Protein AF-A0A966XRR1-F1 (afdb_monomer)

pLDDT: mean 91.54, std 12.73, range [37.84, 98.69]

Nearest PDB structures (foldseek):
  6yrx-assembly1_AAA  TM=9.522E-01  e=5.426E-08  Chlorella variabilis
  6zh7-assembly1_A  TM=9.546E-01  e=6.584E-08  Chlorella variabilis
  7av4-assembly1_AAA  TM=9.551E-01  e=8.521E-08  Chlorella variabilis
  6yrv-assembly1_AAA  TM=9.331E-01  e=1.176E-07  Chlorella variabilis
  6ys1-assembly1_AAA  TM=9.066E-01  e=2.242E-07  Chlorella variabilis

Secondary structure (DSSP, 8-state):
--HHHHHHHHHHHHHHHHHHTSHHHHTT-S---SS-TT--SHHHHHHHHHHH----S----TT-B--TT-TT--B-TT-BBTT-TT-B--SGGG-SS--SS-HHHHHHHHHHHHHHHHHTPPPPPPP-TTS-----S----

Radius of gyration: 23.06 Å; Cα contacts (8 Å, |Δi|>4): 117; chains: 1; bounding box: 56×25×58 Å

Solvent-accessible surface area (backbone atoms only — not comparable to full-atom values): 8963 Å² total; per-residue (Å²): 137,55,70,65,63,52,52,52,54,43,51,47,56,52,49,50,53,55,54,48,64,32,84,91,39,34,88,78,53,90,74,76,74,76,76,45,78,87,56,74,49,70,70,50,40,43,52,47,48,71,74,70,59,79,80,91,79,75,78,59,39,84,42,16,36,40,59,92,85,44,84,84,39,41,16,37,96,84,32,33,35,70,98,47,84,99,42,69,63,72,51,47,32,33,37,73,68,86,69,103,60,76,55,64,63,58,34,51,52,44,38,56,53,45,50,31,64,74,72,70,53,77,81,78,78,88,74,75,83,83,59,78,83,79,74,69,96,80,82,78,136

Foldseek 3Di:
DDPVVLVVQLVVVVVVVVVCVDPVNVVVDPDDVPPNPVQDDSVSSSVSCVVPPDDPPQDAQQQAEDDPPPPPHQAYPLQAGPPDPPDGDQARHHHNDDDPDRCPVVSVVSNVVNVCSVVVHDDDDDDDPVPDPPPPPPDDD

Structure (mmCIF, N/CA/C/O backbone):
data_AF-A0A966XRR1-F1
#
_entry.id   AF-A0A966XRR1-F1
#
loop_
_atom_site.group_PDB
_atom_site.id
_atom_site.type_symbol
_atom_site.label_atom_id
_atom_site.label_alt_id
_atom_site.label_comp_id
_atom_site.label_asym_id
_atom_site.label_entity_id
_atom_site.label_seq_id
_atom_site.pdbx_PDB_ins_code
_atom_site.Cartn_x
_atom_site.Cartn_y
_atom_site.Cartn_z
_atom_site.occupancy
_atom_site.B_iso_or_equiv
_atom_site.auth_seq_id
_atom_site.auth_comp_id
_atom_site.auth_asym_id
_atom_site.auth_atom_id
_atom_site.pdbx_PDB_model_num
ATOM 1 N N . SER A 1 1 ? -7.524 0.819 -12.723 1.00 84.38 1 SER A N 1
ATOM 2 C CA . SER A 1 1 ? -8.240 1.317 -13.924 1.00 84.38 1 SER A CA 1
ATOM 3 C C . SER A 1 1 ? -8.458 2.823 -13.867 1.00 84.38 1 SER A C 1
ATOM 5 O O . SER A 1 1 ? -9.025 3.373 -14.807 1.00 84.38 1 SER A O 1
ATOM 7 N N . ASP A 1 2 ? -7.988 3.501 -12.817 1.00 96.56 2 ASP A N 1
ATOM 8 C CA . ASP A 1 2 ? -7.982 4.955 -12.7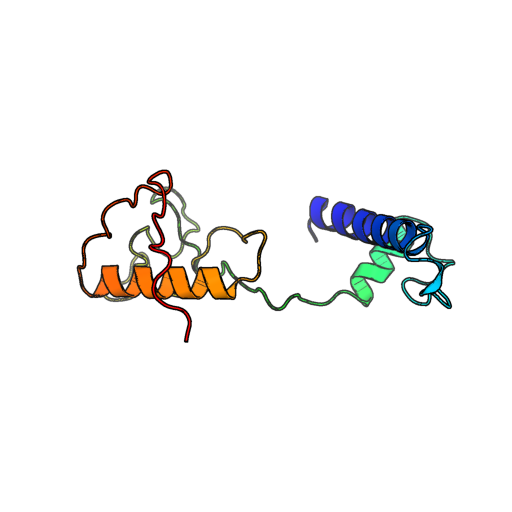50 1.00 96.56 2 ASP A CA 1
ATOM 9 C C . ASP A 1 2 ? -7.083 5.554 -13.845 1.00 96.56 2 ASP A C 1
ATOM 11 O O . ASP A 1 2 ? -6.184 4.881 -14.359 1.00 96.56 2 ASP A O 1
ATOM 15 N N . ARG A 1 3 ? -7.348 6.795 -14.262 1.00 96.62 3 ARG A N 1
ATOM 16 C CA . ARG A 1 3 ? -6.552 7.464 -15.299 1.00 96.62 3 ARG A CA 1
ATOM 17 C C . ARG A 1 3 ? -5.160 7.835 -14.790 1.00 96.62 3 ARG A C 1
ATOM 19 O O . ARG A 1 3 ? -4.208 7.726 -15.554 1.00 96.62 3 ARG A O 1
ATOM 26 N N . ILE A 1 4 ? -5.044 8.256 -13.534 1.00 97.75 4 ILE A N 1
ATOM 27 C CA . ILE A 1 4 ? -3.771 8.621 -12.911 1.00 97.75 4 ILE A CA 1
ATOM 28 C C . ILE A 1 4 ? -2.872 7.388 -12.843 1.00 97.75 4 ILE A C 1
ATOM 30 O O . ILE A 1 4 ? -1.742 7.460 -13.316 1.00 97.75 4 ILE A O 1
ATOM 34 N N . ASP A 1 5 ? -3.391 6.243 -12.385 1.00 96.56 5 ASP A N 1
ATOM 35 C CA . ASP A 1 5 ? -2.641 4.975 -12.361 1.00 96.56 5 ASP A CA 1
ATOM 36 C C . ASP A 1 5 ? -2.069 4.620 -13.740 1.00 96.56 5 ASP A C 1
ATOM 38 O O . ASP A 1 5 ? -0.917 4.208 -13.869 1.00 96.56 5 ASP A O 1
ATOM 42 N N . GLN A 1 6 ? -2.886 4.782 -14.787 1.00 97.19 6 GLN A N 1
ATOM 43 C CA . GLN A 1 6 ? -2.505 4.460 -16.162 1.00 97.19 6 GLN A CA 1
ATOM 44 C C . GLN A 1 6 ? -1.420 5.396 -16.694 1.00 97.19 6 GLN A C 1
ATOM 46 O O . GLN A 1 6 ? -0.480 4.935 -17.336 1.00 97.19 6 GLN A O 1
ATOM 51 N N . THR A 1 7 ? -1.519 6.694 -16.413 1.00 97.88 7 THR A N 1
ATOM 52 C CA . THR A 1 7 ? -0.476 7.655 -16.788 1.00 97.88 7 THR A CA 1
ATOM 53 C C . THR A 1 7 ? 0.825 7.348 -16.049 1.00 97.88 7 THR A C 1
ATOM 55 O O . THR A 1 7 ? 1.870 7.193 -16.676 1.00 97.88 7 THR A O 1
ATOM 58 N N . VAL A 1 8 ? 0.754 7.178 -14.725 1.00 97.38 8 VAL A N 1
ATOM 59 C CA . VAL A 1 8 ? 1.929 6.943 -13.876 1.00 97.38 8 VAL A CA 1
ATOM 60 C C . VAL A 1 8 ? 2.656 5.658 -14.271 1.00 97.38 8 VAL A C 1
ATOM 62 O O . VAL A 1 8 ? 3.883 5.658 -14.331 1.00 97.38 8 VAL A O 1
ATOM 65 N N . VAL A 1 9 ? 1.940 4.570 -14.586 1.00 97.00 9 VAL A N 1
ATOM 66 C CA . VAL A 1 9 ? 2.599 3.315 -14.984 1.00 97.00 9 VAL A CA 1
ATOM 67 C C . VAL A 1 9 ? 3.313 3.439 -16.334 1.00 97.00 9 VAL A C 1
ATOM 69 O O . VAL A 1 9 ? 4.419 2.922 -16.486 1.00 97.00 9 VAL A O 1
ATOM 72 N N . VAL A 1 10 ? 2.735 4.155 -17.305 1.00 97.19 10 VAL A N 1
ATOM 73 C CA . VAL A 1 10 ? 3.377 4.387 -18.610 1.00 97.19 10 VAL A CA 1
ATOM 74 C C . VAL A 1 10 ? 4.621 5.264 -18.455 1.00 97.19 10 VAL A C 1
ATOM 76 O O . VAL A 1 10 ? 5.678 4.943 -19.010 1.00 97.19 10 VAL A O 1
ATOM 79 N N . ASP A 1 11 ? 4.535 6.322 -17.652 1.00 97.81 11 ASP A N 1
ATOM 80 C CA . ASP A 1 11 ? 5.670 7.199 -17.365 1.00 97.81 11 ASP A CA 1
ATOM 81 C C . ASP A 1 11 ? 6.781 6.463 -16.608 1.00 97.81 11 ASP A C 1
ATOM 83 O O . ASP A 1 11 ? 7.958 6.623 -16.936 1.00 97.81 11 ASP A O 1
ATOM 87 N N . ALA A 1 12 ? 6.429 5.584 -15.666 1.00 96.94 12 ALA A N 1
ATOM 88 C CA . ALA A 1 12 ? 7.391 4.735 -14.972 1.00 96.94 12 ALA A CA 1
ATOM 89 C C . ALA A 1 12 ? 8.142 3.813 -15.948 1.00 96.94 12 ALA A C 1
ATOM 91 O O . ALA A 1 12 ? 9.369 3.750 -15.896 1.00 96.94 12 ALA A O 1
ATOM 92 N N . LEU A 1 13 ? 7.447 3.162 -16.892 1.00 96.25 13 LEU A N 1
ATOM 93 C CA . LEU A 1 13 ? 8.089 2.324 -17.916 1.00 96.25 13 LEU A CA 1
ATOM 94 C C . LEU A 1 13 ? 9.084 3.120 -18.775 1.00 96.25 13 LEU A C 1
ATOM 96 O O . LEU A 1 13 ? 10.184 2.640 -19.064 1.00 96.25 13 LEU A O 1
ATOM 100 N N . ARG A 1 14 ? 8.728 4.349 -19.168 1.00 95.81 14 ARG A N 1
ATOM 101 C CA . ARG A 1 14 ? 9.630 5.248 -19.908 1.00 95.81 14 ARG A CA 1
ATOM 102 C C . ARG A 1 14 ? 10.841 5.645 -19.081 1.00 95.81 14 ARG A C 1
ATOM 104 O O . ARG A 1 14 ? 11.967 5.559 -19.572 1.00 95.81 14 ARG A O 1
ATOM 111 N N . LEU A 1 15 ? 10.610 6.053 -17.837 1.00 96.69 15 LEU A N 1
ATOM 112 C CA . LEU A 1 15 ? 11.661 6.472 -16.923 1.00 96.69 15 LEU A CA 1
ATOM 113 C C . LEU A 1 15 ? 12.644 5.331 -16.661 1.00 96.69 15 LEU A C 1
ATOM 115 O O . LEU A 1 15 ? 13.850 5.542 -16.737 1.00 96.69 15 LEU A O 1
ATOM 119 N N . THR A 1 16 ? 12.156 4.112 -16.424 1.00 95.31 16 THR A N 1
ATOM 120 C CA . THR A 1 16 ? 13.014 2.937 -16.239 1.00 95.31 16 THR A CA 1
ATOM 121 C C . THR A 1 16 ? 13.893 2.687 -17.464 1.00 95.31 16 THR A C 1
ATOM 123 O O . THR A 1 16 ? 15.091 2.467 -17.306 1.00 95.31 16 THR A O 1
ATOM 126 N N . ARG A 1 17 ? 13.352 2.786 -18.687 1.00 93.31 17 ARG A N 1
ATOM 127 C CA . ARG A 1 17 ? 14.155 2.646 -19.917 1.00 93.31 17 ARG A CA 1
ATOM 128 C C . ARG A 1 17 ? 15.251 3.704 -20.018 1.00 93.31 17 ARG A C 1
ATOM 130 O O . ARG A 1 17 ? 16.401 3.362 -20.278 1.00 93.31 17 ARG A O 1
ATOM 137 N N . GLN A 1 18 ? 14.911 4.969 -19.777 1.00 94.38 18 GLN A N 1
ATOM 138 C CA . GLN A 1 18 ? 15.884 6.065 -19.789 1.00 94.38 18 GLN A CA 1
ATOM 139 C C . GLN A 1 18 ? 16.966 5.866 -18.723 1.00 94.38 18 GLN A C 1
ATOM 141 O O . GLN A 1 18 ? 18.149 6.049 -19.000 1.00 94.38 18 GLN A O 1
ATOM 146 N N . LEU A 1 19 ? 16.573 5.434 -17.521 1.00 96.25 19 LEU A N 1
ATOM 147 C CA . LEU A 1 19 ? 17.484 5.173 -16.412 1.00 96.25 19 LEU A CA 1
ATOM 148 C C . LEU A 1 19 ? 18.488 4.069 -16.765 1.00 96.25 19 LEU A C 1
ATOM 150 O O . LEU A 1 19 ? 19.690 4.250 -16.578 1.00 96.25 19 LEU A O 1
ATOM 154 N N . LEU A 1 20 ? 18.020 2.959 -17.337 1.00 95.12 20 LEU A N 1
ATOM 155 C CA . LEU A 1 20 ? 18.871 1.842 -17.760 1.00 95.12 20 LEU A CA 1
ATOM 156 C C . LEU A 1 20 ? 19.872 2.228 -18.864 1.00 95.12 20 LEU A C 1
ATOM 158 O O . LEU A 1 20 ? 20.939 1.627 -18.953 1.00 95.12 20 LEU A O 1
ATOM 162 N N . GLN A 1 21 ? 19.569 3.255 -19.663 1.00 93.19 21 GLN A N 1
ATOM 163 C CA . GLN A 1 21 ? 20.458 3.789 -20.704 1.00 93.19 21 GLN A CA 1
ATOM 164 C C . GLN A 1 21 ? 21.472 4.823 -20.186 1.00 93.19 21 GLN A C 1
ATOM 166 O O . GLN A 1 21 ? 22.329 5.279 -20.945 1.00 93.19 21 GLN A O 1
ATOM 171 N N . THR A 1 22 ? 21.415 5.206 -18.907 1.00 97.31 22 THR A N 1
ATOM 172 C CA . THR A 1 22 ? 22.395 6.140 -18.334 1.00 97.31 22 THR A CA 1
ATOM 173 C C . THR A 1 22 ? 23.808 5.539 -18.337 1.00 97.31 22 THR A C 1
ATOM 175 O O . THR A 1 22 ? 23.954 4.332 -18.139 1.00 97.31 22 THR A O 1
ATOM 178 N N . PRO A 1 23 ? 24.884 6.345 -18.475 1.00 97.38 23 PRO A N 1
ATOM 179 C CA . PRO A 1 23 ? 26.258 5.826 -18.545 1.00 97.38 23 PRO A CA 1
ATOM 180 C C . PRO A 1 23 ? 26.670 4.935 -17.362 1.00 97.38 23 PRO A C 1
ATOM 182 O O . PRO A 1 23 ? 27.476 4.020 -17.522 1.00 97.38 23 PRO A O 1
ATOM 185 N N . ALA A 1 24 ? 26.109 5.186 -16.175 1.00 97.50 24 ALA A N 1
ATOM 186 C CA . ALA A 1 24 ? 26.391 4.406 -14.973 1.00 97.50 24 ALA A CA 1
ATOM 187 C C . ALA A 1 24 ? 25.813 2.981 -15.032 1.00 97.50 24 ALA A C 1
ATOM 189 O O . ALA A 1 24 ? 26.417 2.058 -14.480 1.00 97.50 24 ALA A O 1
ATOM 190 N N . LEU A 1 25 ? 24.666 2.803 -15.699 1.00 97.12 25 LEU A N 1
ATOM 191 C CA . LEU A 1 25 ? 23.946 1.531 -15.777 1.00 97.12 25 LEU A CA 1
ATOM 192 C C . LEU A 1 25 ? 24.142 0.806 -17.110 1.00 97.12 25 LEU A C 1
ATOM 194 O O . LEU A 1 25 ? 24.153 -0.421 -17.112 1.00 97.12 25 LEU A O 1
ATOM 198 N N . ALA A 1 26 ? 24.385 1.529 -18.206 1.00 95.81 26 ALA A N 1
ATOM 199 C CA . ALA A 1 26 ? 24.453 0.976 -19.561 1.00 95.81 26 ALA A CA 1
ATOM 200 C C . ALA A 1 26 ? 25.444 -0.192 -19.699 1.00 95.81 26 ALA A C 1
ATOM 202 O O . ALA A 1 26 ? 25.178 -1.146 -20.419 1.00 95.81 26 ALA A O 1
ATOM 203 N N . ARG A 1 27 ? 26.560 -0.172 -18.956 1.00 95.81 27 ARG A N 1
ATOM 204 C CA . ARG A 1 27 ? 27.555 -1.263 -18.957 1.00 95.81 27 ARG A CA 1
ATOM 205 C C . ARG A 1 27 ? 27.058 -2.590 -18.364 1.00 95.81 27 ARG A C 1
ATOM 207 O O . ARG A 1 27 ? 27.712 -3.606 -18.556 1.00 95.81 27 ARG A O 1
ATOM 214 N N . TYR A 1 28 ? 25.961 -2.571 -17.607 1.00 96.44 28 TYR A N 1
ATOM 215 C CA . TYR A 1 28 ? 25.340 -3.754 -17.002 1.00 96.44 28 TYR A CA 1
ATOM 216 C C . TYR A 1 28 ? 24.113 -4.240 -17.785 1.00 96.44 28 TYR A C 1
ATOM 218 O O . TYR A 1 28 ? 23.519 -5.251 -17.418 1.00 96.44 28 TYR A O 1
ATOM 226 N N . VAL A 1 29 ? 23.713 -3.522 -18.837 1.00 95.12 29 VAL A N 1
ATOM 227 C CA . VAL A 1 29 ? 22.538 -3.842 -19.648 1.00 95.12 29 VAL A CA 1
ATOM 228 C C . VAL A 1 29 ? 23.005 -4.487 -20.945 1.00 95.12 29 VAL A C 1
ATOM 230 O O . VAL A 1 29 ? 23.562 -3.821 -21.810 1.00 95.12 29 VAL A O 1
ATOM 233 N N . GLU A 1 30 ? 22.764 -5.787 -21.089 1.00 94.56 30 GLU A N 1
ATOM 234 C CA . GLU A 1 30 ? 23.048 -6.502 -22.338 1.00 94.56 30 GLU A CA 1
ATOM 235 C C . GLU A 1 30 ? 22.019 -6.153 -23.421 1.00 94.56 30 GLU A C 1
ATOM 237 O O . GLU A 1 30 ? 22.366 -5.768 -24.535 1.00 94.56 30 GLU A O 1
ATOM 242 N N . SER A 1 31 ? 20.733 -6.276 -23.092 1.00 91.31 31 SER A N 1
ATOM 243 C CA . SER A 1 31 ? 19.634 -5.936 -23.990 1.00 91.31 31 SER A CA 1
ATOM 244 C C . SER A 1 31 ? 18.350 -5.665 -23.207 1.00 91.31 31 SER A C 1
ATOM 246 O O . SER A 1 31 ? 18.174 -6.123 -22.077 1.00 91.31 31 SER A O 1
ATOM 248 N N . GLN A 1 32 ? 17.437 -4.905 -23.811 1.00 88.81 32 GLN A N 1
ATOM 249 C CA . GLN A 1 32 ? 16.106 -4.679 -23.259 1.00 88.81 32 GLN A CA 1
ATOM 250 C C . GLN A 1 32 ? 15.138 -5.726 -23.810 1.00 88.81 32 GLN A C 1
ATOM 252 O O . GLN A 1 32 ? 14.826 -5.723 -24.998 1.00 88.81 32 GLN A O 1
ATOM 257 N N . THR A 1 33 ? 14.606 -6.573 -22.936 1.00 91.12 33 THR A N 1
ATOM 258 C CA . THR A 1 33 ? 13.621 -7.603 -23.304 1.00 91.12 33 THR A CA 1
ATOM 259 C C . THR A 1 33 ? 12.188 -7.216 -22.936 1.00 91.12 33 THR A C 1
ATOM 261 O O . THR A 1 33 ? 11.238 -7.781 -23.471 1.00 91.12 33 THR A O 1
ATOM 264 N N . SER A 1 34 ? 12.013 -6.261 -22.015 1.00 91.00 34 SER A N 1
ATOM 265 C CA . SER A 1 34 ? 10.740 -6.048 -21.332 1.00 91.00 34 SER A CA 1
ATOM 266 C C . SER A 1 34 ? 10.577 -4.600 -20.833 1.00 91.00 34 SER A C 1
ATOM 268 O O . SER A 1 34 ? 11.383 -4.164 -20.011 1.00 91.00 34 SER A O 1
ATOM 270 N N . PRO A 1 35 ? 9.560 -3.838 -21.290 1.00 93.44 35 PRO A N 1
ATOM 271 C CA . PRO A 1 35 ? 8.719 -4.128 -22.454 1.00 93.44 35 PRO A CA 1
ATOM 272 C C . PRO A 1 35 ? 9.565 -4.198 -23.739 1.00 93.44 35 PRO A C 1
ATOM 274 O O . PRO A 1 35 ? 10.600 -3.521 -23.795 1.00 93.44 35 PRO A O 1
ATOM 277 N N . PRO A 1 36 ? 9.138 -4.935 -24.781 1.00 91.81 36 PRO A N 1
ATOM 278 C CA . PRO A 1 36 ? 9.894 -5.054 -26.030 1.00 91.81 36 PRO A CA 1
ATOM 279 C C . PRO A 1 36 ? 10.269 -3.686 -26.637 1.00 91.81 36 PRO A C 1
ATOM 281 O O . PRO A 1 36 ? 9.482 -2.741 -26.501 1.00 91.81 36 PRO A O 1
ATOM 284 N N . PRO A 1 37 ? 11.453 -3.523 -27.258 1.00 90.31 37 PRO A N 1
ATOM 285 C CA . PRO A 1 37 ? 11.918 -2.235 -27.790 1.00 90.31 37 PRO A CA 1
ATOM 286 C C . PRO A 1 37 ? 10.962 -1.567 -28.787 1.00 90.31 37 PRO A C 1
ATOM 288 O O . PRO A 1 37 ? 10.882 -0.344 -28.827 1.00 90.31 37 PRO A O 1
ATOM 291 N N . GLU A 1 38 ? 10.218 -2.359 -29.556 1.00 91.94 38 GLU A N 1
ATOM 292 C CA . GLU A 1 38 ? 9.216 -1.913 -30.524 1.00 91.94 38 GLU A CA 1
ATOM 293 C C . GLU A 1 38 ? 7.963 -1.304 -29.879 1.00 91.94 38 GLU A C 1
ATOM 295 O O . GLU A 1 38 ? 7.246 -0.545 -30.526 1.00 91.94 38 GLU A O 1
ATOM 300 N N . CYS A 1 39 ? 7.711 -1.595 -28.600 1.00 93.94 39 CYS A N 1
ATOM 301 C CA . CYS A 1 39 ? 6.602 -1.035 -27.839 1.00 93.94 39 CYS A CA 1
ATOM 302 C C . CYS A 1 39 ? 6.974 0.381 -27.379 1.00 93.94 39 CYS A C 1
ATOM 304 O O . CYS A 1 39 ? 7.689 0.547 -26.383 1.00 93.94 39 CYS A O 1
ATOM 306 N N . VAL A 1 40 ? 6.540 1.402 -28.124 1.00 91.06 40 VAL A N 1
ATOM 307 C CA . VAL A 1 40 ? 6.965 2.806 -27.928 1.00 91.06 40 VAL A CA 1
ATOM 308 C C . VAL A 1 40 ? 5.804 3.774 -27.728 1.00 91.06 40 VAL A C 1
ATOM 310 O O . VAL A 1 40 ? 5.990 4.822 -27.101 1.00 91.06 40 VAL A O 1
ATOM 313 N N . LYS A 1 41 ? 4.613 3.448 -28.240 1.00 96.81 41 LYS A N 1
ATOM 314 C CA . LYS A 1 41 ? 3.426 4.296 -28.085 1.00 96.81 41 LYS A CA 1
ATOM 315 C C . LYS A 1 41 ? 2.808 4.109 -26.703 1.00 96.81 41 LYS A C 1
ATOM 317 O O . LYS A 1 41 ? 2.906 3.035 -26.116 1.00 96.81 41 LYS A O 1
ATOM 322 N N . ASP A 1 42 ? 2.123 5.142 -26.217 1.00 96.38 42 ASP A N 1
ATOM 323 C CA . ASP A 1 42 ? 1.426 5.105 -24.923 1.00 96.38 42 ASP A CA 1
ATOM 324 C C . ASP A 1 42 ? 0.470 3.916 -24.811 1.00 96.38 42 ASP A C 1
ATOM 326 O O . ASP A 1 42 ? 0.534 3.164 -23.842 1.00 96.38 42 ASP A O 1
ATOM 330 N N . ASP A 1 43 ? -0.359 3.701 -25.833 1.00 97.12 43 ASP A N 1
ATOM 331 C CA . ASP A 1 43 ? -1.349 2.621 -25.830 1.00 97.12 43 ASP A CA 1
ATOM 332 C C . ASP A 1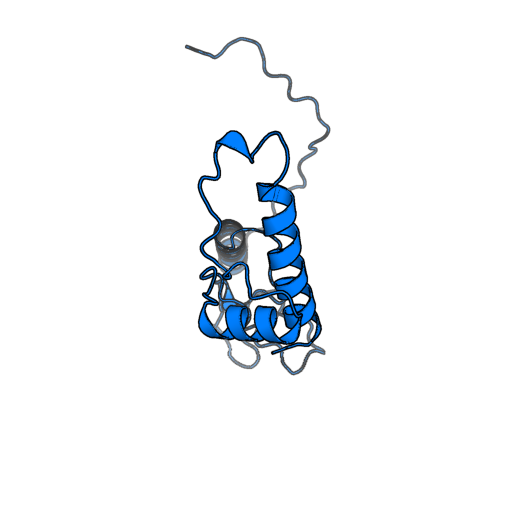 43 ? -0.700 1.229 -25.834 1.00 97.12 43 ASP A C 1
ATOM 334 O O . ASP A 1 43 ? -1.201 0.312 -25.186 1.00 97.12 43 ASP A O 1
ATOM 338 N N . GLU A 1 44 ? 0.441 1.069 -26.513 1.00 97.25 44 GLU A N 1
ATOM 339 C CA . GLU A 1 44 ? 1.197 -0.190 -26.547 1.00 97.25 44 GLU A CA 1
ATOM 340 C C . GLU A 1 44 ? 1.840 -0.476 -25.181 1.00 97.25 44 GLU A C 1
ATOM 342 O O . GLU A 1 44 ? 1.786 -1.604 -24.685 1.00 97.25 44 GLU A O 1
ATOM 347 N N . LEU A 1 45 ? 2.418 0.553 -24.550 1.00 97.06 45 LEU A N 1
ATOM 348 C CA . LEU A 1 45 ? 3.023 0.459 -23.219 1.00 97.06 45 LEU A CA 1
ATOM 349 C C . LEU A 1 45 ? 1.976 0.158 -22.152 1.00 97.06 45 LEU A C 1
ATOM 351 O O . LEU A 1 45 ? 2.212 -0.658 -21.260 1.00 97.06 45 LEU A O 1
ATOM 355 N N . LEU A 1 46 ? 0.810 0.785 -22.263 1.00 97.38 46 LEU A N 1
ATOM 356 C CA . LEU A 1 46 ? -0.307 0.557 -21.366 1.00 97.38 46 LEU A CA 1
ATOM 357 C C . LEU A 1 46 ? -0.904 -0.845 -21.542 1.00 97.38 46 LEU A C 1
ATOM 3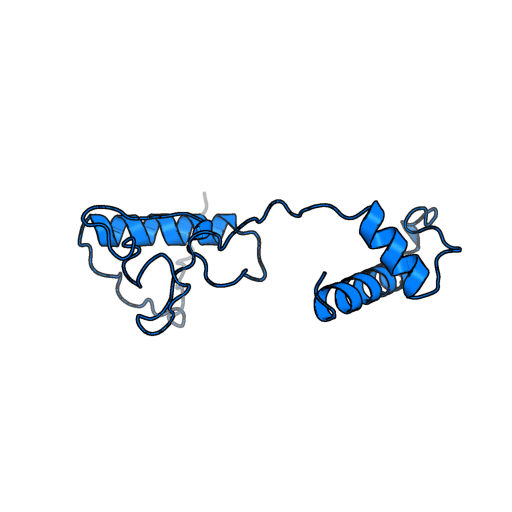59 O O . LEU A 1 46 ? -1.193 -1.513 -20.549 1.00 97.38 46 LEU A O 1
ATOM 363 N N . ASP A 1 47 ? -1.069 -1.315 -22.780 1.00 96.94 47 ASP A N 1
ATOM 364 C CA . ASP A 1 47 ? -1.511 -2.686 -23.057 1.00 96.94 47 ASP A CA 1
ATOM 365 C C . ASP A 1 47 ? -0.511 -3.715 -22.514 1.00 96.94 47 ASP A C 1
ATOM 367 O O . ASP A 1 47 ? -0.892 -4.682 -21.851 1.00 96.94 47 ASP A O 1
ATOM 371 N N . TYR A 1 48 ? 0.788 -3.466 -22.700 1.00 96.50 48 TYR A N 1
ATOM 372 C CA . TYR A 1 48 ? 1.837 -4.262 -22.077 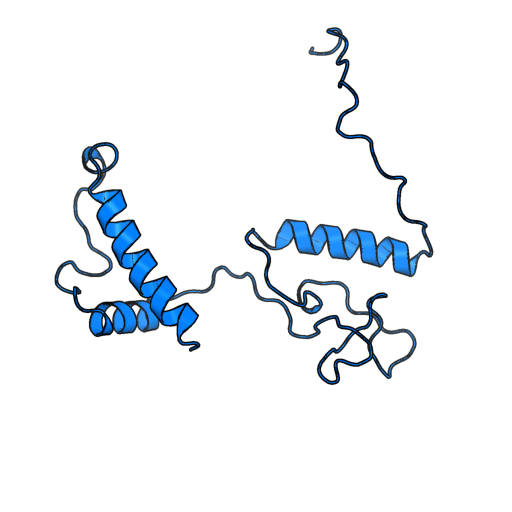1.00 96.50 48 TYR A CA 1
ATOM 373 C C . TYR A 1 48 ? 1.690 -4.283 -20.546 1.00 96.50 48 TYR A C 1
ATOM 375 O O . TYR A 1 48 ? 1.580 -5.368 -19.976 1.00 96.50 48 TYR A O 1
ATOM 383 N N . ALA A 1 49 ? 1.592 -3.117 -19.896 1.00 95.81 49 ALA A N 1
ATOM 384 C CA . ALA A 1 49 ? 1.458 -3.007 -18.442 1.00 95.81 49 ALA A CA 1
ATOM 385 C C . ALA A 1 49 ? 0.227 -3.752 -17.900 1.00 95.81 49 ALA A C 1
ATOM 387 O O . ALA A 1 49 ? 0.289 -4.351 -16.829 1.00 95.81 49 ALA A O 1
ATOM 388 N N . ARG A 1 50 ? -0.887 -3.766 -18.642 1.00 95.81 50 ARG A N 1
ATOM 389 C CA . ARG A 1 50 ? -2.098 -4.515 -18.269 1.00 95.81 50 ARG A CA 1
ATOM 390 C C . ARG A 1 50 ? -1.900 -6.029 -18.324 1.00 95.81 50 ARG A C 1
ATOM 392 O O . ARG A 1 50 ? -2.469 -6.732 -17.497 1.00 95.81 50 ARG A O 1
ATOM 399 N N . ARG A 1 51 ? -1.120 -6.532 -19.285 1.00 96.06 51 ARG A N 1
ATOM 400 C CA . ARG A 1 51 ? -0.862 -7.974 -19.445 1.00 96.06 51 ARG A CA 1
ATOM 401 C C . ARG A 1 51 ? 0.228 -8.498 -18.518 1.00 96.06 51 ARG A C 1
ATOM 403 O O . ARG A 1 51 ? 0.162 -9.651 -18.111 1.00 96.06 51 ARG A O 1
ATOM 410 N N . SER A 1 52 ? 1.240 -7.683 -18.237 1.00 94.81 52 SER A N 1
ATOM 411 C CA . SER A 1 52 ? 2.410 -8.081 -17.447 1.00 94.81 52 SER A CA 1
ATOM 412 C C . SER A 1 52 ? 2.362 -7.602 -15.998 1.00 94.81 52 SER A C 1
ATOM 414 O O . SER A 1 52 ? 3.231 -7.972 -15.209 1.00 94.81 52 SER A O 1
ATOM 416 N N . GLY A 1 53 ? 1.409 -6.731 -15.662 1.00 91.94 53 GLY A N 1
ATOM 417 C CA . GLY A 1 53 ? 1.269 -6.151 -14.336 1.00 91.94 53 GLY A CA 1
ATOM 418 C C . GLY A 1 53 ? 1.107 -7.220 -13.262 1.00 91.94 53 GLY A C 1
ATOM 419 O O . GLY A 1 53 ? 0.461 -8.246 -13.465 1.00 91.94 53 GLY A O 1
ATOM 420 N N . ASN A 1 54 ? 1.690 -6.958 -12.098 1.00 93.88 54 ASN A N 1
ATOM 421 C CA . ASN A 1 54 ? 1.552 -7.794 -10.916 1.00 93.88 54 ASN A CA 1
ATOM 422 C C . ASN A 1 54 ? 1.244 -6.911 -9.704 1.00 93.88 54 ASN A C 1
ATOM 424 O O . ASN A 1 54 ? 1.310 -5.683 -9.769 1.00 93.88 54 ASN A O 1
ATOM 428 N N . THR A 1 55 ? 0.907 -7.540 -8.589 1.00 92.94 55 THR A N 1
ATOM 429 C CA . THR A 1 55 ? 0.737 -6.859 -7.314 1.00 92.94 55 THR A CA 1
ATOM 430 C C . THR A 1 55 ? 2.066 -6.766 -6.571 1.00 92.94 55 THR A C 1
ATOM 432 O O . THR A 1 55 ? 2.869 -7.698 -6.579 1.00 92.94 55 THR A O 1
ATOM 435 N N . SER A 1 56 ? 2.262 -5.662 -5.852 1.00 92.50 56 SER A N 1
ATOM 436 C CA . SER A 1 56 ? 3.306 -5.552 -4.825 1.00 92.50 56 SER A CA 1
ATOM 437 C C . SER A 1 56 ? 2.932 -6.289 -3.531 1.00 92.50 56 SER A C 1
ATOM 439 O O . SER A 1 56 ? 3.663 -6.210 -2.554 1.00 92.50 56 SER A O 1
ATOM 441 N N . TYR A 1 57 ? 1.785 -6.981 -3.504 1.00 94.38 57 TYR A N 1
ATOM 442 C CA . TYR A 1 57 ? 1.240 -7.711 -2.352 1.00 94.38 57 TYR A CA 1
ATOM 443 C C . TYR A 1 57 ? 0.896 -6.824 -1.143 1.00 94.38 57 TYR A C 1
ATOM 445 O O . TYR A 1 57 ? 0.771 -7.300 -0.019 1.00 94.38 57 TYR A O 1
ATOM 453 N N . HIS A 1 58 ? 0.667 -5.531 -1.378 1.00 95.94 58 HIS A N 1
ATOM 454 C CA . HIS A 1 58 ? 0.297 -4.543 -0.362 1.00 95.94 58 HIS A CA 1
ATOM 455 C C . HIS A 1 58 ? -1.207 -4.225 -0.392 1.00 95.94 58 HIS A C 1
ATOM 457 O O . HIS A 1 58 ? -1.607 -3.085 -0.613 1.00 95.94 58 HIS A O 1
ATOM 463 N N . ILE A 1 59 ? -2.056 -5.241 -0.211 1.00 95.25 59 ILE A N 1
ATOM 464 C CA . ILE A 1 59 ? -3.516 -5.057 -0.185 1.00 95.25 59 ILE A CA 1
ATOM 465 C C . ILE A 1 59 ? -3.947 -4.459 1.163 1.00 95.25 59 ILE A C 1
ATOM 467 O O . ILE A 1 59 ? -3.506 -4.916 2.217 1.00 95.25 59 ILE A 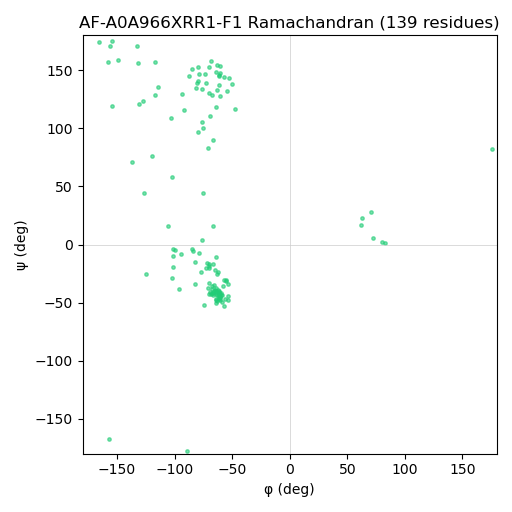O 1
ATOM 471 N N . MET A 1 60 ? -4.810 -3.441 1.129 1.00 97.12 60 MET A N 1
ATOM 472 C CA . MET A 1 60 ? -5.273 -2.694 2.304 1.00 97.12 60 MET A CA 1
ATOM 473 C C . MET A 1 60 ? -6.6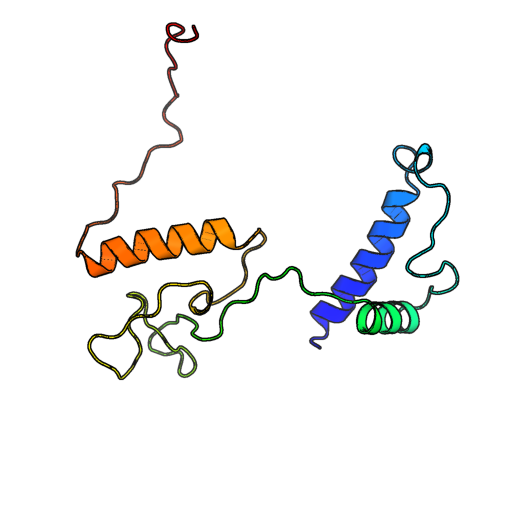54 -2.053 2.061 1.00 97.12 60 MET A C 1
ATOM 475 O O . MET A 1 60 ? -7.206 -2.144 0.965 1.00 97.12 60 MET A O 1
ATOM 479 N N . GLY A 1 61 ? -7.232 -1.432 3.094 1.00 97.00 61 GLY A N 1
ATOM 480 C CA . GLY A 1 61 ? -8.378 -0.515 2.963 1.00 97.00 61 GLY A CA 1
ATOM 481 C C . GLY A 1 61 ? -9.783 -1.124 2.870 1.00 97.00 61 GLY A C 1
ATOM 482 O O . GLY A 1 61 ? -10.764 -0.385 2.782 1.00 97.00 61 GLY A O 1
ATOM 483 N N . THR A 1 62 ? -9.940 -2.449 2.929 1.00 97.88 62 THR A N 1
ATOM 484 C CA . THR A 1 62 ? -11.259 -3.106 2.806 1.00 97.88 62 THR A CA 1
ATOM 485 C C . THR A 1 62 ? -12.195 -2.893 4.002 1.00 97.88 62 THR A C 1
ATOM 487 O O . THR A 1 62 ? -13.406 -3.052 3.863 1.00 97.88 62 THR A O 1
ATOM 490 N N . CYS A 1 63 ? -11.667 -2.500 5.164 1.00 98.19 63 CYS A N 1
ATOM 491 C CA . CYS A 1 63 ? -12.425 -2.136 6.364 1.00 98.19 63 CYS A CA 1
ATOM 492 C C . CYS A 1 63 ? -12.007 -0.750 6.870 1.00 98.19 63 CYS A C 1
ATOM 494 O O . CYS A 1 63 ? -11.793 -0.555 8.067 1.00 98.19 63 CYS A O 1
ATOM 496 N N . ARG A 1 64 ? -11.874 0.208 5.945 1.00 98.00 64 ARG A N 1
ATOM 497 C CA . ARG A 1 64 ? -11.251 1.510 6.202 1.00 98.00 64 ARG A CA 1
ATOM 498 C C . ARG A 1 64 ? -11.786 2.224 7.447 1.00 98.00 64 ARG A C 1
ATOM 500 O O . ARG A 1 64 ? -12.998 2.291 7.692 1.00 98.00 64 ARG A O 1
ATOM 507 N N . MET A 1 65 ? -10.863 2.818 8.189 1.00 98.38 65 MET A N 1
ATOM 508 C CA . MET A 1 65 ? -11.143 3.777 9.248 1.00 98.38 65 MET A CA 1
ATOM 509 C C . MET A 1 65 ? -11.576 5.118 8.648 1.00 98.38 65 MET A C 1
ATOM 511 O O . MET A 1 65 ? -11.080 5.528 7.602 1.00 98.38 65 MET A O 1
ATOM 515 N N . GLY A 1 66 ? -12.469 5.839 9.325 1.00 97.56 66 GLY A N 1
ATOM 516 C CA . GLY A 1 66 ? -12.839 7.191 8.905 1.00 97.56 66 GLY A CA 1
ATOM 517 C C . GLY A 1 66 ? -13.593 7.993 9.966 1.00 97.56 66 GLY A C 1
ATOM 518 O O . GLY A 1 66 ? -13.939 7.454 11.024 1.00 97.56 66 GLY A O 1
ATOM 519 N N . PRO A 1 67 ? -13.866 9.285 9.701 1.00 96.50 67 PRO A N 1
ATOM 520 C CA . PRO A 1 67 ? -14.646 10.150 10.587 1.00 96.50 67 PRO A CA 1
ATOM 521 C C . PRO A 1 67 ? -16.115 9.717 10.636 1.00 96.50 67 PRO A C 1
ATOM 523 O 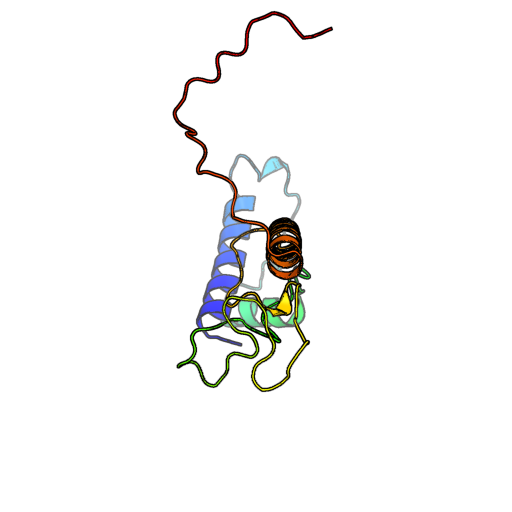O . PRO A 1 67 ? -16.609 9.074 9.710 1.00 96.50 67 PRO A O 1
ATOM 526 N N . SER A 1 68 ? -16.850 10.089 11.686 1.00 93.50 68 SER A N 1
ATOM 527 C CA . SER A 1 68 ? -18.264 9.702 11.863 1.00 93.50 68 SER A CA 1
ATOM 528 C C . SER A 1 68 ? -19.172 10.120 10.698 1.00 93.50 68 SER A C 1
ATOM 530 O O . SER A 1 68 ? -20.132 9.419 10.391 1.00 93.50 68 SER A O 1
ATOM 532 N N . ALA A 1 69 ? -18.845 11.223 10.018 1.00 96.06 69 ALA A N 1
ATOM 533 C CA . ALA A 1 69 ? -19.558 11.698 8.833 1.00 96.06 69 ALA A CA 1
ATOM 534 C C . ALA A 1 69 ? -19.300 10.854 7.566 1.00 96.06 69 ALA A C 1
ATOM 536 O O . ALA A 1 69 ? -20.103 10.899 6.634 1.00 96.06 69 ALA A O 1
ATOM 537 N N . ASP A 1 70 ? -18.210 10.077 7.512 1.00 96.62 70 ASP A N 1
ATOM 538 C CA . ASP A 1 70 ? -17.940 9.179 6.389 1.00 96.62 70 ASP A CA 1
ATOM 539 C C . ASP A 1 70 ? -18.830 7.937 6.492 1.00 96.62 70 ASP A C 1
ATOM 541 O O . ASP A 1 70 ? -18.598 7.048 7.314 1.00 96.62 70 ASP A O 1
ATOM 545 N N . ARG A 1 71 ? -19.853 7.874 5.637 1.00 95.00 71 ARG A N 1
ATOM 546 C CA . ARG A 1 71 ? -20.830 6.776 5.588 1.00 95.00 71 ARG A CA 1
ATOM 547 C C . ARG A 1 71 ? -20.259 5.460 5.064 1.00 95.00 71 ARG A C 1
ATOM 549 O O . ARG A 1 71 ? -20.902 4.432 5.234 1.00 95.00 71 ARG A O 1
ATOM 556 N N . LEU A 1 72 ? -19.108 5.497 4.401 1.00 96.00 72 LEU A N 1
ATOM 557 C CA . LEU A 1 72 ? -18.466 4.324 3.811 1.00 96.00 72 LEU A CA 1
ATOM 558 C C . LEU A 1 72 ? -17.331 3.774 4.697 1.00 96.00 72 LEU A C 1
ATOM 560 O O . LEU A 1 72 ? -16.750 2.744 4.366 1.00 96.00 72 LEU A O 1
ATOM 564 N N . ALA A 1 73 ? -17.002 4.444 5.805 1.00 98.00 73 ALA A N 1
ATOM 565 C CA . ALA A 1 73 ? -16.044 3.937 6.781 1.00 98.00 73 ALA A CA 1
ATOM 566 C C . ALA A 1 73 ? -16.637 2.781 7.600 1.00 98.00 73 ALA A C 1
ATOM 568 O O . ALA A 1 73 ? -17.792 2.835 8.028 1.00 98.00 73 ALA A O 1
ATOM 569 N N . VAL A 1 74 ? -15.819 1.757 7.845 1.00 98.56 74 VAL A N 1
ATOM 570 C CA . VAL A 1 74 ? -16.211 0.521 8.542 1.00 98.56 74 VAL A CA 1
ATOM 571 C C . VAL A 1 74 ? -15.864 0.589 10.025 1.00 98.56 74 VAL A C 1
ATOM 573 O O . VAL A 1 74 ? -16.660 0.157 10.862 1.00 98.56 74 VAL A O 1
ATOM 576 N N . VAL A 1 75 ? -14.711 1.176 10.360 1.00 98.69 75 VAL A N 1
ATOM 577 C CA . VAL A 1 75 ? -14.273 1.366 11.749 1.00 98.69 75 VAL A CA 1
ATOM 578 C C . VAL A 1 75 ? -14.144 2.843 12.124 1.00 98.69 75 VAL A C 1
ATOM 580 O O . VAL A 1 75 ? -14.030 3.726 11.268 1.00 98.69 75 VAL A O 1
ATOM 583 N N . ASP A 1 76 ? -14.226 3.135 13.419 1.00 97.75 76 ASP A N 1
ATOM 584 C CA . ASP A 1 76 ? -13.946 4.464 13.972 1.00 97.75 76 ASP A CA 1
ATOM 585 C C . ASP A 1 76 ? -12.463 4.654 14.348 1.00 97.75 76 ASP A C 1
ATOM 587 O O . ASP A 1 76 ? -11.633 3.767 14.149 1.00 97.75 76 ASP A O 1
ATOM 591 N N . ALA A 1 77 ? -12.124 5.821 14.907 1.00 96.31 77 ALA A N 1
ATOM 592 C CA . ALA A 1 77 ? -10.761 6.167 15.325 1.00 96.31 77 ALA A CA 1
ATOM 593 C C . ALA A 1 77 ? -10.204 5.282 16.460 1.00 96.31 77 ALA A C 1
ATOM 595 O O . ALA A 1 77 ? -9.017 5.347 16.772 1.00 96.31 77 ALA A O 1
ATOM 596 N N . GLN A 1 78 ? -11.053 4.470 17.092 1.00 96.19 78 GLN A N 1
ATOM 597 C CA . GLN A 1 78 ? -10.708 3.499 18.127 1.00 96.19 78 GLN A CA 1
ATOM 598 C C . GLN A 1 78 ? -10.742 2.059 17.586 1.00 96.19 78 GLN A C 1
ATOM 600 O O . GLN A 1 78 ? -10.771 1.099 18.367 1.00 96.19 78 GLN A O 1
ATOM 605 N N . LEU A 1 79 ? -10.746 1.917 16.254 1.00 98.31 79 LEU A N 1
ATOM 606 C CA . LEU A 1 79 ? -10.756 0.664 15.500 1.00 98.31 79 LEU A CA 1
ATOM 607 C C . LEU A 1 79 ? -11.998 -0.203 15.743 1.00 98.31 79 LEU A C 1
ATOM 609 O O . LEU A 1 79 ? -11.995 -1.396 15.435 1.00 98.31 79 LEU A O 1
ATOM 613 N N . ARG A 1 80 ? -13.068 0.375 16.303 1.00 98.31 80 ARG A N 1
ATOM 614 C CA . ARG A 1 80 ? -14.317 -0.335 16.597 1.00 98.31 80 ARG A CA 1
ATOM 615 C C . ARG A 1 80 ? -15.165 -0.421 15.345 1.00 98.31 80 ARG A C 1
ATOM 617 O O . ARG A 1 80 ? -15.339 0.580 14.649 1.00 98.31 80 ARG A O 1
ATOM 624 N N . VAL A 1 81 ? -15.721 -1.600 15.087 1.00 98.56 81 VAL A N 1
ATOM 625 C CA . VAL A 1 81 ? -16.655 -1.797 13.976 1.00 98.56 81 VAL A CA 1
ATOM 626 C C . VAL A 1 81 ? -17.940 -1.033 14.261 1.00 98.56 81 VAL A C 1
ATOM 628 O O . VAL A 1 81 ? -18.541 -1.149 15.328 1.00 98.56 81 VAL A O 1
ATOM 631 N N . ARG A 1 82 ? -18.372 -0.220 13.303 1.00 97.75 82 ARG A N 1
ATOM 632 C CA . ARG A 1 82 ? -19.558 0.617 13.478 1.00 97.75 82 ARG A CA 1
ATOM 633 C C . ARG A 1 82 ? -20.823 -0.237 13.498 1.00 97.75 82 ARG A C 1
ATOM 635 O O . ARG A 1 82 ? -21.042 -1.054 12.612 1.00 97.75 82 ARG A O 1
ATOM 642 N N . GLY A 1 83 ? -21.669 -0.009 14.502 1.00 96.19 83 GLY A N 1
ATOM 643 C CA . GLY A 1 83 ? -22.935 -0.728 14.673 1.00 96.19 83 GLY A CA 1
ATOM 644 C C . GLY A 1 83 ? -22.810 -2.119 15.301 1.00 96.19 83 GLY A C 1
ATOM 645 O O . GLY A 1 83 ? -23.828 -2.786 15.450 1.00 96.19 83 GLY A O 1
ATOM 646 N N . ILE A 1 84 ? -21.604 -2.552 15.688 1.00 98.06 84 ILE A N 1
ATOM 647 C CA . ILE A 1 84 ? -21.381 -3.819 16.392 1.00 98.06 84 ILE A CA 1
ATOM 648 C C . ILE A 1 84 ? -20.578 -3.548 17.662 1.00 98.06 84 ILE A C 1
ATOM 650 O O . ILE A 1 84 ? -19.476 -3.003 17.627 1.00 98.06 84 ILE A O 1
ATOM 654 N N . GLU A 1 85 ? -21.127 -3.953 18.799 1.00 97.56 85 GLU A N 1
ATOM 655 C CA . GLU A 1 85 ? -20.449 -3.834 20.085 1.00 97.56 85 GLU A CA 1
ATOM 656 C C . GLU A 1 85 ? -19.402 -4.941 20.264 1.00 97.56 85 GLU A C 1
ATOM 658 O O . GLU A 1 85 ? -19.56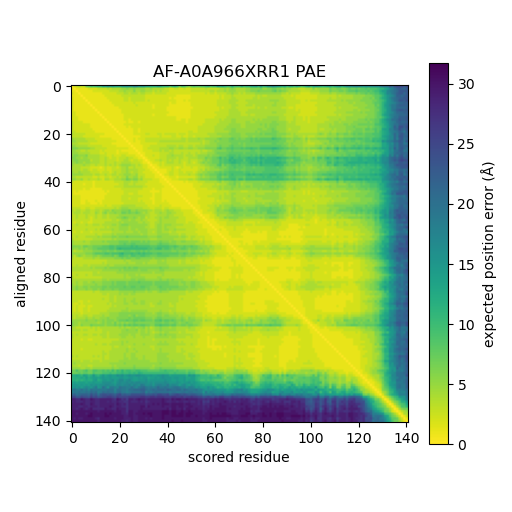4 -6.064 19.792 1.00 97.56 85 GLU A O 1
ATOM 663 N N . GLY A 1 86 ? -18.302 -4.623 20.950 1.00 97.19 86 GLY A N 1
ATOM 664 C CA . GLY A 1 86 ? -17.267 -5.603 21.301 1.00 97.19 86 GLY A CA 1
ATOM 665 C C . GLY A 1 86 ? -16.382 -6.094 20.147 1.00 97.19 86 GLY A C 1
ATOM 666 O O . GLY A 1 86 ? -15.540 -6.956 20.380 1.00 97.19 86 GLY A O 1
ATOM 667 N N . LEU A 1 87 ? -16.515 -5.544 18.933 1.00 98.50 87 LEU A N 1
ATOM 668 C CA . LEU A 1 87 ? -15.739 -5.957 17.759 1.00 98.50 87 LEU A CA 1
ATOM 669 C C . LEU A 1 87 ? -14.794 -4.851 17.264 1.00 98.50 87 LEU A C 1
ATOM 671 O O . LEU A 1 87 ? -15.182 -3.687 17.130 1.00 98.50 87 LEU A O 1
ATOM 675 N N . ARG A 1 88 ? -13.550 -5.229 16.950 1.00 98.69 88 ARG A N 1
ATOM 676 C CA . ARG A 1 88 ? -12.530 -4.365 16.339 1.00 98.69 88 ARG A CA 1
ATOM 677 C C . ARG A 1 88 ? -11.861 -5.059 15.155 1.00 98.69 88 ARG A C 1
ATOM 679 O O . ARG A 1 88 ? -11.801 -6.285 15.127 1.00 98.69 88 ARG A O 1
ATOM 686 N N . VAL A 1 89 ? -11.312 -4.270 14.234 1.00 98.62 89 VAL A N 1
ATOM 687 C CA . VAL A 1 89 ? -10.419 -4.743 13.162 1.00 98.62 89 VAL A CA 1
ATOM 688 C C . VAL A 1 89 ? -9.057 -4.087 13.357 1.00 98.62 89 VAL A C 1
ATOM 690 O O . VAL A 1 89 ? -8.983 -2.876 13.540 1.00 98.62 89 VAL A O 1
ATOM 693 N N . VAL A 1 90 ? -7.983 -4.877 13.373 1.00 98.50 90 VAL A N 1
ATOM 694 C CA . VAL A 1 90 ? -6.625 -4.400 13.686 1.00 98.50 90 VAL A CA 1
ATOM 695 C C . VAL A 1 90 ? -5.628 -5.023 12.708 1.00 98.50 90 VAL A C 1
ATOM 697 O O . VAL A 1 90 ? -4.868 -5.922 13.052 1.00 98.50 90 VAL A O 1
ATOM 700 N N . ASP A 1 91 ? -5.674 -4.579 11.455 1.00 98.31 91 ASP A N 1
ATOM 701 C CA . ASP A 1 91 ? -4.783 -5.028 10.381 1.00 98.31 91 ASP A CA 1
ATOM 702 C C . ASP A 1 91 ? -4.701 -3.972 9.256 1.00 98.31 91 ASP A C 1
ATOM 704 O O . ASP A 1 91 ? -5.143 -2.834 9.420 1.00 98.31 91 ASP A O 1
ATOM 708 N N . ALA A 1 92 ? -4.139 -4.327 8.097 1.00 97.94 92 ALA A N 1
ATOM 709 C CA . ALA A 1 92 ? -4.020 -3.424 6.950 1.00 97.94 92 ALA A CA 1
ATOM 710 C C . ALA A 1 92 ? -5.363 -2.939 6.380 1.00 97.94 92 ALA A C 1
ATOM 712 O O . ALA A 1 92 ? -5.424 -1.888 5.740 1.00 97.94 92 ALA A O 1
ATOM 713 N N . SER A 1 93 ? -6.455 -3.669 6.597 1.00 98.25 93 SER A N 1
ATOM 714 C CA . SER A 1 93 ? -7.758 -3.322 6.033 1.00 98.25 93 SER A CA 1
ATOM 715 C C . SER A 1 93 ? -8.306 -1.997 6.570 1.00 98.25 93 SER A C 1
ATOM 717 O O . SER A 1 93 ? -9.116 -1.371 5.890 1.00 98.25 93 SER A O 1
ATOM 719 N N . ILE A 1 94 ? -7.850 -1.541 7.743 1.00 98.38 94 ILE A N 1
ATOM 720 C CA . ILE A 1 94 ? -8.323 -0.293 8.363 1.00 98.38 94 ILE A CA 1
ATOM 721 C C . ILE A 1 94 ? -7.637 0.956 7.824 1.00 98.38 94 ILE A C 1
ATOM 723 O O . ILE A 1 94 ? -8.117 2.064 8.064 1.00 98.38 94 ILE A O 1
ATOM 727 N N . MET A 1 95 ? -6.521 0.803 7.113 1.00 97.56 95 MET A N 1
ATOM 728 C CA . MET A 1 95 ? -5.797 1.936 6.552 1.00 97.56 95 MET A CA 1
ATOM 729 C C . MET A 1 95 ? -6.724 2.694 5.572 1.00 97.56 95 MET A C 1
ATOM 731 O O . MET A 1 95 ? -7.334 2.065 4.710 1.00 97.56 95 MET A O 1
ATOM 735 N N . PRO A 1 96 ? -6.900 4.021 5.703 1.00 96.00 96 PRO A N 1
ATOM 736 C CA . PRO A 1 96 ? -7.764 4.785 4.799 1.00 96.00 96 PRO A CA 1
ATOM 737 C C . PRO A 1 96 ? -7.114 5.057 3.438 1.00 96.00 96 PRO A C 1
ATOM 739 O O . PRO A 1 96 ? -7.827 5.273 2.462 1.00 96.00 96 PRO A O 1
ATOM 742 N N . ASP A 1 97 ? -5.783 5.043 3.387 1.00 94.19 97 ASP A N 1
ATOM 743 C CA . ASP A 1 97 ? -4.975 5.253 2.189 1.00 94.19 97 ASP A CA 1
ATOM 744 C C . ASP A 1 97 ? -3.669 4.450 2.301 1.00 94.19 97 ASP A C 1
ATOM 746 O O . ASP A 1 97 ? -3.261 4.061 3.405 1.00 94.19 97 ASP A O 1
ATOM 750 N N . ILE A 1 98 ? -3.027 4.180 1.167 1.00 92.25 98 ILE A N 1
ATOM 751 C CA . ILE A 1 98 ? -1.760 3.456 1.103 1.00 92.25 98 ILE A CA 1
ATOM 752 C C . ILE A 1 98 ? -0.592 4.386 1.450 1.00 92.25 98 ILE A C 1
ATOM 754 O O . ILE A 1 98 ? -0.543 5.549 1.053 1.00 92.25 98 ILE A O 1
ATOM 758 N N . THR A 1 99 ? 0.385 3.874 2.194 1.00 89.69 99 THR A N 1
ATOM 759 C CA . THR A 1 99 ? 1.625 4.603 2.470 1.00 89.69 99 THR A CA 1
ATOM 760 C C . THR A 1 99 ? 2.632 4.405 1.338 1.00 89.69 99 THR A C 1
ATOM 762 O O . THR A 1 99 ? 2.672 3.356 0.696 1.00 89.69 99 THR A O 1
ATOM 765 N N . SER A 1 100 ? 3.507 5.389 1.112 1.00 91.38 100 SER A N 1
ATOM 766 C CA . SER A 1 100 ? 4.610 5.299 0.138 1.00 91.38 100 SER A CA 1
ATOM 767 C C . SER A 1 100 ? 5.771 4.422 0.639 1.00 91.38 100 SER A C 1
ATOM 769 O O . SER A 1 100 ? 6.934 4.816 0.568 1.00 91.38 100 SER A O 1
ATOM 771 N N . ALA A 1 101 ? 5.463 3.259 1.216 1.00 89.81 101 ALA A N 1
ATOM 772 C CA . ALA A 1 101 ? 6.416 2.316 1.792 1.00 89.81 101 ALA A CA 1
ATOM 773 C C . ALA A 1 101 ? 5.829 0.893 1.832 1.00 89.81 101 ALA A C 1
ATOM 775 O O . ALA A 1 101 ? 4.638 0.680 1.605 1.00 89.81 101 ALA A O 1
ATOM 776 N N . ASN A 1 102 ? 6.663 -0.097 2.165 1.00 94.12 102 ASN A N 1
ATOM 777 C CA . ASN A 1 102 ? 6.183 -1.455 2.429 1.00 94.12 102 ASN A CA 1
ATOM 778 C C . ASN A 1 102 ? 5.244 -1.462 3.646 1.00 94.12 102 ASN A C 1
ATOM 780 O O . ASN A 1 102 ? 5.573 -0.918 4.703 1.00 94.12 102 ASN A O 1
ATOM 784 N N . THR A 1 103 ? 4.094 -2.127 3.523 1.00 95.00 103 THR A N 1
ATOM 785 C CA . THR A 1 103 ? 2.994 -2.008 4.498 1.00 95.00 103 THR A CA 1
ATOM 786 C C . THR A 1 103 ? 3.265 -2.683 5.840 1.00 95.00 103 THR A C 1
ATOM 788 O O . THR A 1 103 ? 2.582 -2.371 6.814 1.00 95.00 103 THR A O 1
ATOM 791 N N . MET A 1 104 ? 4.265 -3.567 5.939 1.00 95.81 104 MET A N 1
ATOM 792 C CA . MET A 1 104 ? 4.541 -4.322 7.167 1.00 95.81 104 MET A CA 1
ATOM 793 C C . MET A 1 104 ? 4.775 -3.421 8.384 1.00 95.81 104 MET A C 1
ATOM 795 O O . MET A 1 104 ? 4.177 -3.651 9.432 1.00 95.81 104 MET A O 1
ATOM 799 N N . ALA A 1 105 ? 5.595 -2.375 8.247 1.00 95.50 105 ALA A N 1
ATOM 800 C CA . ALA A 1 105 ? 5.865 -1.454 9.352 1.00 95.50 105 ALA A CA 1
ATOM 801 C C . ALA A 1 105 ? 4.587 -0.734 9.815 1.00 95.50 105 ALA A C 1
ATOM 803 O O . ALA A 1 105 ? 4.353 -0.577 11.011 1.00 95.50 105 ALA A O 1
ATOM 804 N N . CYS A 1 106 ? 3.722 -0.358 8.871 1.00 95.50 106 CYS A N 1
ATOM 805 C CA . CYS A 1 106 ? 2.441 0.268 9.176 1.00 95.50 106 CYS A CA 1
ATOM 806 C C . CYS A 1 106 ? 1.490 -0.703 9.891 1.00 95.50 106 CYS A C 1
ATOM 808 O O . CYS A 1 106 ? 0.844 -0.309 10.856 1.00 95.50 106 CYS A O 1
ATOM 810 N N . VAL A 1 107 ? 1.425 -1.971 9.467 1.00 97.62 107 VAL A N 1
ATOM 811 C CA . VAL A 1 107 ? 0.597 -2.994 10.132 1.00 97.62 107 VAL A CA 1
ATOM 812 C C . VAL A 1 107 ? 1.079 -3.255 11.557 1.00 97.62 107 VAL A C 1
ATOM 814 O O . VAL A 1 107 ? 0.253 -3.318 12.462 1.00 97.62 107 VAL A O 1
ATOM 817 N N . LEU A 1 108 ? 2.394 -3.346 11.779 1.00 97.81 108 LEU A N 1
ATOM 818 C CA . LEU A 1 108 ? 2.954 -3.489 13.126 1.00 97.81 108 LEU A CA 1
ATOM 819 C C . LEU A 1 108 ? 2.583 -2.295 14.013 1.00 97.81 108 LEU A C 1
ATOM 821 O O . LEU A 1 108 ? 2.099 -2.487 15.122 1.00 97.81 108 LEU A O 1
ATOM 825 N N . ALA A 1 109 ? 2.722 -1.068 13.506 1.00 95.69 109 ALA A N 1
ATOM 826 C CA . ALA A 1 109 ? 2.334 0.129 14.249 1.00 95.69 109 ALA A CA 1
ATOM 827 C C . ALA A 1 109 ? 0.827 0.159 14.579 1.00 95.69 109 ALA A C 1
ATOM 829 O O . ALA A 1 109 ? 0.444 0.537 15.686 1.00 95.69 109 ALA A O 1
ATOM 830 N N . ILE A 1 110 ? -0.031 -0.269 13.645 1.00 97.00 110 ILE A N 1
ATOM 831 C CA . ILE A 1 110 ? -1.477 -0.417 13.877 1.00 97.00 110 ILE A CA 1
ATOM 832 C C . ILE A 1 110 ? -1.746 -1.468 14.956 1.00 97.00 110 ILE A C 1
ATOM 834 O O . ILE A 1 110 ? -2.574 -1.225 15.831 1.00 97.00 110 ILE A O 1
ATOM 838 N N . ALA A 1 111 ? -1.052 -2.607 14.917 1.00 98.06 111 ALA A N 1
ATOM 839 C CA . ALA A 1 111 ? -1.211 -3.684 15.888 1.00 98.06 111 ALA A CA 1
ATOM 840 C C . ALA A 1 111 ? -0.818 -3.240 17.303 1.00 98.06 111 ALA A C 1
ATOM 842 O O . ALA A 1 111 ? -1.610 -3.411 18.228 1.00 98.06 111 ALA A O 1
ATOM 843 N N . GLU A 1 112 ? 0.343 -2.600 17.458 1.00 97.19 112 GLU A N 1
ATOM 844 C CA . GLU A 1 112 ? 0.801 -2.036 18.735 1.00 97.19 112 GLU A CA 1
ATOM 845 C C . GLU A 1 112 ? -0.199 -1.003 19.270 1.00 97.19 112 GLU A C 1
ATOM 847 O O . GLU A 1 112 ? -0.680 -1.096 20.402 1.00 97.19 112 GLU A O 1
ATOM 852 N N . LYS A 1 113 ? -0.617 -0.057 18.418 1.00 96.44 113 LYS A N 1
ATOM 853 C CA . LYS A 1 113 ? -1.584 0.969 18.815 1.00 96.44 113 LYS A CA 1
ATOM 854 C C . LYS A 1 113 ? -2.948 0.376 19.172 1.00 96.44 113 LYS A C 1
ATOM 856 O O . LYS A 1 113 ? -3.588 0.824 20.124 1.00 96.44 113 LYS A O 1
ATOM 861 N N . GLY A 1 114 ? -3.399 -0.619 18.414 1.00 97.50 114 GLY A N 1
ATOM 862 C CA . GLY A 1 114 ? -4.639 -1.343 18.664 1.00 97.50 114 GLY A CA 1
ATOM 863 C C . GLY A 1 114 ? -4.594 -2.115 19.982 1.00 97.50 114 GLY A C 1
ATOM 864 O O . GLY A 1 114 ? -5.566 -2.076 20.737 1.00 97.50 114 GLY A O 1
ATOM 865 N N . ALA A 1 115 ? -3.463 -2.748 20.304 1.00 97.56 115 ALA A N 1
ATOM 866 C CA . ALA A 1 115 ? -3.253 -3.425 21.580 1.00 97.56 115 ALA A CA 1
ATOM 867 C C . ALA A 1 115 ? -3.341 -2.445 22.759 1.00 97.56 115 ALA A C 1
ATOM 869 O O . ALA A 1 115 ? -4.065 -2.715 23.719 1.00 97.56 115 ALA A O 1
ATOM 870 N N . ASP A 1 116 ? -2.706 -1.274 22.661 1.00 97.50 116 ASP A N 1
ATOM 871 C CA . ASP A 1 116 ? -2.823 -0.220 23.675 1.00 97.50 116 ASP A CA 1
ATOM 872 C C . ASP A 1 116 ? -4.274 0.245 23.864 1.00 97.50 116 ASP A C 1
ATOM 874 O O . ASP A 1 116 ? -4.740 0.371 24.996 1.00 97.50 116 ASP A O 1
ATOM 878 N N . MET A 1 117 ? -5.027 0.438 22.775 1.00 96.56 117 MET A N 1
ATOM 879 C CA . MET A 1 117 ? -6.448 0.806 22.840 1.00 96.56 117 MET A CA 1
ATOM 880 C C . MET A 1 117 ? -7.314 -0.278 23.495 1.00 96.56 117 MET A C 1
ATOM 882 O O . MET A 1 117 ? -8.265 0.041 24.208 1.00 96.56 117 MET A O 1
ATOM 886 N N . ILE A 1 118 ? -7.013 -1.554 23.242 1.00 96.75 118 ILE A N 1
ATOM 887 C CA . ILE A 1 118 ? -7.722 -2.691 23.843 1.00 96.75 118 ILE A CA 1
ATOM 888 C C . ILE A 1 118 ? -7.412 -2.785 25.341 1.00 96.75 118 ILE A C 1
ATOM 890 O O . ILE A 1 118 ? -8.322 -3.025 26.132 1.00 96.75 118 ILE A O 1
ATOM 894 N N . LEU A 1 119 ? -6.154 -2.563 25.729 1.00 97.25 119 LEU A N 1
ATOM 895 C CA . LEU A 1 119 ? -5.686 -2.630 27.115 1.00 97.25 119 LEU A CA 1
ATOM 896 C C . LEU A 1 119 ? -5.923 -1.335 27.913 1.00 97.25 119 LEU A C 1
ATOM 898 O O . LEU A 1 119 ? -5.660 -1.312 29.113 1.00 97.25 119 LEU A O 1
ATOM 902 N N . GLY A 1 120 ? -6.399 -0.261 27.274 1.00 95.25 120 GLY A N 1
ATOM 903 C CA . GLY A 1 120 ? -6.628 1.036 27.919 1.00 95.25 120 GLY A CA 1
ATOM 904 C C . GLY A 1 120 ? -5.341 1.778 28.298 1.00 95.25 120 GLY A C 1
ATOM 905 O O . GLY A 1 120 ? -5.332 2.541 29.262 1.00 95.25 120 GLY A O 1
ATOM 906 N N . ARG A 1 121 ? -4.243 1.549 27.570 1.00 95.06 121 ARG A N 1
ATOM 907 C CA . ARG A 1 121 ? -2.952 2.203 27.814 1.00 95.06 121 ARG A CA 1
ATOM 908 C C . ARG A 1 121 ? -2.929 3.606 27.209 1.00 95.06 121 ARG A C 1
ATOM 910 O O . ARG A 1 121 ? -3.419 3.838 26.103 1.00 95.06 121 ARG A O 1
ATOM 917 N N . ALA A 1 122 ? -2.353 4.551 27.949 1.00 89.50 122 ALA A N 1
ATOM 918 C CA . ALA A 1 122 ? -2.123 5.903 27.454 1.00 89.50 122 ALA A CA 1
ATOM 919 C C . ALA A 1 122 ? -1.029 5.907 26.376 1.00 89.50 122 ALA A C 1
ATOM 921 O O . ALA A 1 122 ? -0.142 5.056 26.378 1.00 89.50 122 ALA A O 1
ATOM 922 N N . ALA A 1 123 ? -1.082 6.887 25.470 1.00 85.00 123 ALA A N 1
ATOM 923 C CA . ALA A 1 123 ? 0.002 7.100 24.518 1.00 85.00 123 ALA A CA 1
ATOM 924 C C . ALA A 1 123 ? 1.310 7.425 25.256 1.00 85.00 123 ALA A C 1
ATOM 926 O O . ALA A 1 123 ? 1.293 8.089 26.295 1.00 85.00 123 ALA A O 1
ATOM 927 N N . LEU A 1 124 ? 2.432 6.976 24.694 1.00 84.00 124 LEU A N 1
ATOM 928 C CA . LEU A 1 124 ? 3.751 7.351 25.190 1.00 84.00 124 LEU A CA 1
ATOM 929 C C . LEU A 1 124 ? 3.943 8.876 25.111 1.00 84.00 124 LEU A C 1
ATOM 931 O O . LEU A 1 124 ? 3.400 9.510 24.199 1.00 84.00 124 LEU A O 1
ATOM 935 N N . PRO A 1 125 ? 4.710 9.469 26.043 1.00 87.56 125 PRO A N 1
ATOM 936 C CA . PRO A 1 125 ? 5.068 10.877 25.961 1.00 87.56 125 PRO A CA 1
ATOM 937 C C . PRO A 1 125 ? 5.884 11.148 24.692 1.00 87.56 125 PRO A C 1
ATOM 939 O O . PRO A 1 125 ? 6.696 10.315 24.272 1.00 87.56 125 PRO A O 1
ATOM 942 N N . GLU A 1 126 ? 5.672 12.326 24.106 1.00 86.06 126 GLU A N 1
ATOM 943 C CA . GLU A 1 126 ? 6.432 12.806 22.952 1.00 86.06 126 GLU A CA 1
ATOM 944 C C . GLU A 1 126 ? 7.936 12.772 23.258 1.00 86.06 126 GLU A C 1
ATOM 946 O O . GLU A 1 126 ? 8.374 13.187 24.332 1.00 86.06 126 GLU A O 1
ATOM 951 N N . GLN A 1 127 ? 8.718 12.216 22.333 1.00 83.19 127 GLN A N 1
ATOM 952 C CA . GLN A 1 127 ? 10.170 12.146 22.462 1.00 83.19 127 GLN A CA 1
ATOM 953 C C . GLN A 1 127 ? 10.791 13.358 21.772 1.00 83.19 127 GLN A C 1
ATOM 955 O O . GLN A 1 127 ? 10.497 13.620 20.605 1.00 83.19 127 GLN A O 1
ATOM 960 N N . ASP A 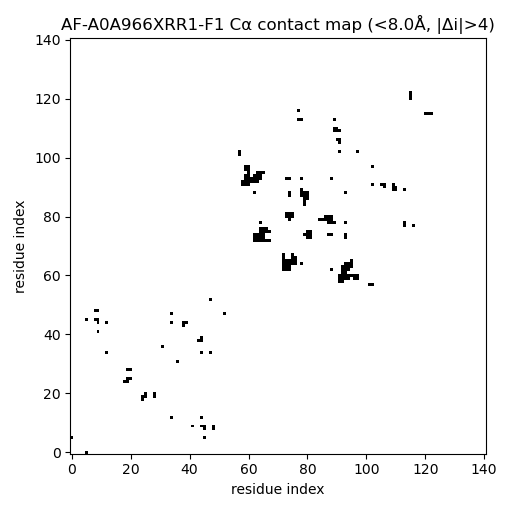1 128 ? 11.678 14.067 22.469 1.00 84.56 128 ASP A N 1
ATOM 961 C CA . ASP A 1 128 ? 12.486 15.119 21.856 1.00 84.56 128 ASP A CA 1
ATOM 962 C C . ASP A 1 128 ? 13.597 14.485 21.007 1.00 84.56 128 ASP A C 1
ATOM 964 O O . ASP A 1 128 ? 14.619 14.026 21.519 1.00 84.56 128 ASP A O 1
ATOM 968 N N . LEU A 1 129 ? 13.379 14.449 19.692 1.00 79.19 129 LEU A N 1
ATOM 969 C CA . LEU A 1 129 ? 14.341 13.923 18.721 1.00 79.19 129 LEU A CA 1
ATOM 970 C C . LEU A 1 129 ? 15.473 14.915 18.398 1.00 79.19 129 LEU A C 1
ATOM 972 O O . LEU A 1 129 ? 16.420 14.545 17.706 1.00 79.19 129 LEU A O 1
ATOM 976 N N . ASN A 1 130 ? 15.388 16.158 18.887 1.00 78.06 130 ASN A N 1
ATOM 977 C CA . ASN A 1 130 ? 16.421 17.183 18.725 1.00 78.06 130 ASN A CA 1
ATOM 978 C C . ASN A 1 130 ? 17.393 17.228 19.915 1.00 78.06 130 ASN A C 1
ATOM 980 O O . ASN A 1 130 ? 18.416 17.915 19.851 1.00 78.06 130 ASN A O 1
ATOM 984 N N . GLY A 1 131 ? 17.107 16.484 20.986 1.00 61.22 131 GLY A N 1
ATOM 985 C CA . GLY A 1 131 ? 18.039 16.262 22.081 1.00 61.22 131 GLY A CA 1
ATOM 986 C C . GLY A 1 131 ? 19.260 15.501 21.574 1.00 61.22 131 GLY A C 1
ATOM 987 O O . GLY A 1 131 ? 19.143 14.379 21.086 1.00 61.22 131 GLY A O 1
ATOM 988 N N . SER A 1 132 ? 20.447 16.106 21.669 1.00 56.88 132 SER A N 1
ATOM 989 C CA . SER A 1 132 ? 21.711 15.468 21.299 1.00 56.88 132 SER A CA 1
ATOM 990 C C . SER A 1 132 ? 21.802 14.071 21.914 1.00 56.88 132 SER A C 1
ATOM 992 O O . SER A 1 132 ? 21.859 13.939 23.140 1.00 56.88 132 SER A O 1
ATOM 994 N N . VAL A 1 133 ? 21.861 13.034 21.079 1.00 54.19 133 VAL A N 1
ATOM 995 C CA . VAL A 1 133 ? 22.275 11.706 21.526 1.00 54.19 133 VAL A CA 1
ATOM 996 C C . VAL A 1 133 ? 23.748 11.819 21.916 1.00 54.19 133 VAL A C 1
ATOM 998 O O . VAL A 1 133 ? 24.644 11.668 21.089 1.00 54.19 133 VAL A O 1
ATOM 1001 N N . SER A 1 134 ? 24.014 12.137 23.181 1.00 52.06 134 SER A N 1
ATOM 1002 C CA . SER A 1 134 ? 25.331 11.945 23.777 1.00 52.06 134 SER A CA 1
ATOM 1003 C C . SER A 1 134 ? 25.524 10.440 23.943 1.00 52.06 134 SER A C 1
ATOM 1005 O O . SER A 1 134 ? 25.225 9.870 24.990 1.00 52.06 134 SER A O 1
ATOM 1007 N N . MET A 1 135 ? 25.951 9.764 22.874 1.00 47.94 135 MET A N 1
ATOM 1008 C CA . MET A 1 135 ? 26.548 8.444 23.023 1.00 47.94 135 MET A CA 1
ATOM 1009 C C . MET A 1 135 ? 27.893 8.653 23.714 1.00 47.94 135 MET A C 1
ATOM 1011 O O . MET A 1 135 ? 28.813 9.236 23.136 1.00 47.94 135 MET A O 1
ATOM 1015 N N . SER A 1 136 ? 28.006 8.219 24.969 1.00 46.75 136 SER A N 1
ATOM 1016 C CA . SER A 1 136 ? 29.307 8.128 25.619 1.00 46.75 136 SER A CA 1
ATOM 1017 C C . SER A 1 136 ? 30.172 7.131 24.823 1.00 46.75 136 SER A C 1
ATOM 1019 O O . SER A 1 136 ? 29.674 6.073 24.438 1.00 46.75 136 SER A O 1
ATOM 1021 N N . PRO A 1 137 ? 31.466 7.409 24.567 1.00 47.03 137 PRO A N 1
ATOM 1022 C CA . PRO A 1 137 ? 32.345 6.523 23.789 1.00 47.03 137 PRO A CA 1
ATOM 1023 C C . PRO A 1 137 ? 32.664 5.163 24.439 1.00 47.03 137 PRO A C 1
ATOM 1025 O O . PRO A 1 137 ? 33.631 4.512 24.058 1.00 47.03 137 PRO A O 1
ATOM 1028 N N . GLN A 1 138 ? 31.913 4.729 25.450 1.00 51.34 138 GLN A N 1
ATOM 1029 C CA . GLN A 1 138 ? 32.196 3.522 26.217 1.00 51.34 138 GLN A CA 1
ATOM 1030 C C . GLN A 1 138 ? 31.037 2.542 26.100 1.00 51.34 138 GLN A C 1
ATOM 1032 O O . GLN A 1 138 ? 30.254 2.428 27.033 1.00 51.34 138 GLN A O 1
ATOM 1037 N N . GLN A 1 139 ? 30.942 1.857 24.957 1.00 48.22 139 GLN A N 1
ATOM 1038 C CA . GLN A 1 139 ? 30.424 0.486 24.830 1.00 48.22 139 GLN A CA 1
ATOM 1039 C C . GLN A 1 139 ? 30.371 0.081 23.350 1.00 48.22 139 GLN A C 1
ATOM 1041 O O . GLN A 1 139 ? 29.329 0.126 22.704 1.00 48.22 139 GLN A O 1
ATOM 1046 N N . VAL A 1 140 ? 31.513 -0.354 22.821 1.00 37.84 140 VAL A N 1
ATOM 1047 C CA . VAL A 1 140 ? 31.558 -1.346 21.739 1.00 37.84 140 VAL A CA 1
ATOM 1048 C C . VAL A 1 140 ? 32.583 -2.398 22.186 1.00 37.84 140 VAL A C 1
ATOM 1050 O O . VAL A 1 140 ? 33.698 -1.992 22.526 1.00 37.84 140 VAL A O 1
ATOM 1053 N N . PRO A 1 141 ? 32.205 -3.684 22.316 1.00 47.62 141 PRO A N 1
ATOM 1054 C CA . PRO A 1 141 ? 33.152 -4.762 22.602 1.00 47.62 141 PRO A CA 1
ATOM 1055 C C . PRO A 1 141 ? 34.133 -4.996 21.448 1.00 47.62 141 PRO A C 1
ATOM 1057 O O . PRO A 1 141 ? 33.757 -4.736 20.281 1.00 47.62 141 PRO A O 1
#

Sequence (141 aa):
SDRIDQTVVVDALRLTRQLLQTPALARYVESQTSPPPECVKDDELLDYARRSGNTSYHIMGTCRMGPSADRLAVVDAQLRVRGIEGLRVVDASIMPDITSANTMACVLAIAEKGADMILGRAALPEQDLNGSVSMSPQQVP

Mean predicted aligned error: 7.14 Å